Protein AF-A0A842Q7D4-F1 (afdb_monomer_lite)

Foldseek 3Di:
DVVVVPDADAPPPDPPGGPCVVLVHDPVVLVQLCCCCPVVVHDLVVSCVVVVHDSVSSVSSVVVCVVCVPVVDPPDDDDD

Sequence (80 aa):
PAAIVQKKSSPRLWENHFAEDEIGMDYDLIDPILHLLVDKKMQPKYAARNLGVSAEDIHKVQYMIEKSMHKRRPAAIIAL

Radius of gyration: 16.03 Å; chains: 1; bounding box: 34×42×39 Å

Structure (mmCIF, N/CA/C/O backbone):
data_AF-A0A842Q7D4-F1
#
_entry.id   AF-A0A842Q7D4-F1
#
loop_
_atom_site.group_PDB
_atom_site.id
_atom_site.type_symbol
_atom_site.label_atom_id
_atom_site.label_alt_id
_atom_site.label_comp_id
_atom_site.label_asym_id
_atom_site.label_entity_id
_atom_site.label_seq_id
_atom_site.pdbx_PDB_ins_code
_atom_site.Cartn_x
_atom_site.Cartn_y
_atom_site.Cartn_z
_atom_site.occupancy
_atom_site.B_iso_or_equiv
_atom_site.auth_seq_id
_atom_site.auth_comp_id
_atom_site.auth_asym_id
_atom_site.auth_atom_id
_atom_site.pdbx_PDB_model_num
ATOM 1 N N . PRO A 1 1 ? -0.450 -2.058 -26.929 1.00 90.31 1 PRO A N 1
ATOM 2 C CA . PRO A 1 1 ? -0.416 -3.503 -27.274 1.00 90.31 1 PRO A CA 1
ATOM 3 C C . PRO A 1 1 ? -0.965 -4.352 -26.124 1.00 90.31 1 PRO A C 1
ATOM 5 O O . PRO A 1 1 ? -0.659 -4.036 -24.977 1.00 90.31 1 PRO A O 1
ATOM 8 N N . ALA A 1 2 ? -1.732 -5.410 -26.409 1.00 93.88 2 ALA A N 1
ATOM 9 C CA . ALA A 1 2 ? -2.321 -6.277 -25.377 1.00 93.88 2 ALA A CA 1
ATOM 10 C C . ALA A 1 2 ? -1.267 -6.865 -24.416 1.00 93.88 2 ALA A C 1
ATOM 12 O O . ALA A 1 2 ? -1.478 -6.901 -23.208 1.00 93.88 2 ALA A O 1
ATOM 13 N N . ALA A 1 3 ? -0.083 -7.195 -24.940 1.00 93.75 3 ALA A N 1
ATOM 14 C CA . ALA A 1 3 ? 1.041 -7.724 -24.167 1.00 93.75 3 ALA A CA 1
ATOM 15 C C . ALA A 1 3 ? 1.569 -6.783 -23.067 1.00 93.75 3 ALA A C 1
ATOM 17 O O . ALA A 1 3 ? 2.200 -7.250 -22.128 1.00 93.75 3 ALA A O 1
ATOM 18 N N . ILE A 1 4 ? 1.349 -5.466 -23.172 1.00 92.69 4 ILE A N 1
ATOM 19 C CA . ILE A 1 4 ? 1.753 -4.513 -22.124 1.00 92.69 4 ILE A CA 1
ATOM 20 C C . ILE A 1 4 ? 0.697 -4.454 -21.017 1.00 92.69 4 ILE A C 1
ATOM 22 O O . ILE A 1 4 ? 1.061 -4.396 -19.851 1.00 92.69 4 ILE A O 1
ATOM 26 N N . VAL A 1 5 ? -0.588 -4.509 -21.376 1.00 92.62 5 VAL A N 1
ATOM 27 C CA . VAL A 1 5 ? -1.704 -4.444 -20.419 1.00 92.62 5 VAL A CA 1
ATOM 28 C C . VAL A 1 5 ? -1.764 -5.701 -19.549 1.00 92.62 5 VAL A C 1
ATOM 30 O O . VAL A 1 5 ? -1.976 -5.604 -18.352 1.00 92.62 5 VAL A O 1
ATOM 33 N N . GLN A 1 6 ? -1.531 -6.877 -20.137 1.00 93.06 6 GLN A N 1
ATOM 34 C CA . GLN A 1 6 ? -1.597 -8.167 -19.430 1.00 93.06 6 GLN A CA 1
ATOM 35 C C . GLN A 1 6 ? -0.342 -8.488 -18.608 1.00 93.06 6 GLN A C 1
ATOM 37 O O . GLN A 1 6 ? -0.257 -9.522 -17.950 1.00 93.06 6 GLN A O 1
ATOM 42 N N . LYS A 1 7 ? 0.684 -7.645 -18.693 1.00 92.75 7 LYS A N 1
ATOM 43 C CA . LYS A 1 7 ? 1.956 -7.889 -18.030 1.00 92.75 7 LYS A CA 1
ATOM 44 C C . LYS A 1 7 ? 1.818 -7.615 -16.535 1.00 92.75 7 LYS A C 1
ATOM 46 O O . LYS A 1 7 ? 1.476 -6.499 -16.158 1.00 92.75 7 LYS A O 1
ATOM 51 N N . LYS A 1 8 ? 2.180 -8.595 -15.698 1.00 91.88 8 LYS A N 1
ATOM 52 C CA . LYS A 1 8 ? 2.197 -8.440 -14.233 1.00 91.88 8 LYS A CA 1
ATOM 53 C C . LYS A 1 8 ? 3.024 -7.214 -13.822 1.00 91.88 8 LYS A C 1
ATOM 55 O O . LYS A 1 8 ? 4.133 -6.998 -14.331 1.00 91.88 8 LYS A O 1
ATOM 60 N N . SER A 1 9 ? 2.478 -6.425 -12.898 1.00 93.56 9 SER A N 1
ATOM 61 C CA . SER A 1 9 ? 3.124 -5.218 -12.379 1.00 93.56 9 SER A CA 1
ATOM 62 C C . SER A 1 9 ? 4.425 -5.562 -11.642 1.00 93.56 9 SER A C 1
ATOM 64 O O . SER A 1 9 ? 4.490 -6.501 -10.845 1.00 93.56 9 SER A O 1
ATOM 66 N N . SER A 1 10 ? 5.496 -4.825 -11.937 1.00 93.94 10 SER A N 1
ATOM 67 C CA . SER A 1 10 ? 6.847 -5.129 -11.457 1.00 93.94 10 SER A CA 1
ATOM 68 C C . SER A 1 10 ? 7.724 -3.869 -11.461 1.00 93.94 10 SER A C 1
ATOM 70 O O . SER A 1 10 ? 7.885 -3.267 -12.528 1.00 93.94 10 SER A O 1
ATOM 72 N N . PRO A 1 11 ? 8.333 -3.489 -10.319 1.00 92.62 11 PRO A N 1
ATOM 73 C CA . PRO A 1 11 ? 9.302 -2.391 -10.248 1.00 92.62 11 PRO A CA 1
ATOM 74 C C . PRO A 1 11 ? 10.655 -2.718 -10.896 1.00 92.62 11 PRO A C 1
ATOM 76 O O . PRO A 1 11 ? 11.391 -1.803 -11.255 1.00 92.62 11 PRO A O 1
ATOM 79 N N . ARG A 1 12 ? 10.966 -4.012 -11.085 1.00 93.00 12 ARG A N 1
ATOM 80 C CA . ARG A 1 12 ? 12.176 -4.517 -11.766 1.00 93.00 12 ARG A CA 1
ATOM 81 C C . ARG A 1 12 ? 13.497 -4.105 -11.109 1.00 93.00 12 ARG A C 1
ATOM 83 O O . ARG A 1 12 ? 14.476 -3.867 -11.811 1.00 93.00 12 ARG A O 1
ATOM 90 N N . LEU A 1 13 ? 13.541 -4.036 -9.779 1.00 95.50 13 LEU A N 1
ATOM 91 C CA . LEU A 1 13 ? 14.784 -3.729 -9.061 1.00 95.50 13 LEU A CA 1
ATOM 92 C C . LEU A 1 13 ? 15.723 -4.948 -8.960 1.00 95.50 13 LEU A C 1
ATOM 94 O O . LEU A 1 13 ? 16.933 -4.776 -8.849 1.00 95.50 13 LEU A O 1
ATOM 98 N N . TRP A 1 14 ? 15.178 -6.165 -9.047 1.00 94.25 14 TRP A N 1
ATOM 99 C CA . TRP A 1 14 ? 15.907 -7.434 -9.173 1.00 94.25 14 TRP A CA 1
ATOM 100 C C . TRP A 1 14 ? 15.085 -8.454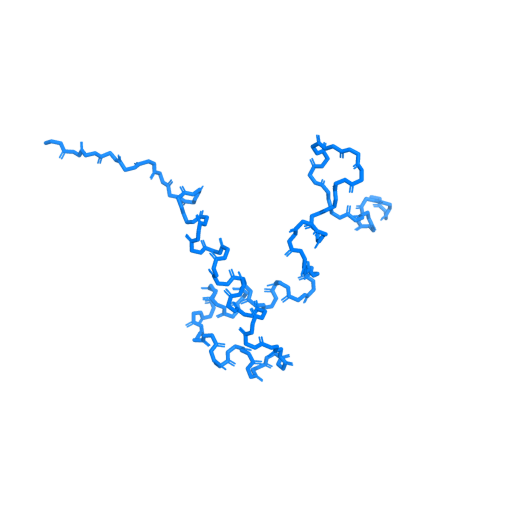 -9.984 1.00 94.25 14 TRP A C 1
ATOM 102 O O . TRP A 1 14 ? 13.939 -8.189 -10.366 1.00 94.25 14 TRP A O 1
ATOM 112 N N . GLU A 1 15 ? 15.670 -9.616 -10.290 1.00 93.69 15 GLU A N 1
ATOM 113 C CA . GLU A 1 15 ? 14.995 -10.670 -11.057 1.00 93.69 15 GLU A CA 1
ATOM 114 C C . GLU A 1 15 ? 13.740 -11.185 -10.339 1.00 93.69 15 GLU A C 1
ATOM 116 O O . GLU A 1 15 ? 13.749 -11.418 -9.133 1.00 93.69 15 GLU A O 1
ATOM 121 N N . ASN A 1 16 ? 12.652 -11.374 -11.093 1.00 91.00 16 ASN A N 1
ATOM 122 C CA . ASN A 1 16 ? 11.353 -11.836 -10.581 1.00 91.00 16 ASN A CA 1
ATOM 123 C C . ASN A 1 16 ? 10.737 -10.945 -9.481 1.00 91.00 16 ASN A C 1
ATOM 125 O O . ASN A 1 16 ? 9.932 -11.406 -8.677 1.00 91.00 16 ASN A O 1
ATOM 129 N N . HIS A 1 17 ? 11.080 -9.653 -9.451 1.00 94.06 17 HIS A N 1
ATOM 130 C CA . HIS A 1 17 ? 10.487 -8.687 -8.523 1.00 94.06 17 HIS A CA 1
ATOM 131 C C . HIS A 1 17 ? 9.084 -8.253 -8.968 1.00 94.06 17 HIS A C 1
ATOM 133 O O . HIS A 1 17 ? 8.950 -7.340 -9.785 1.00 94.06 17 HIS A O 1
ATOM 139 N N . PHE A 1 18 ? 8.031 -8.873 -8.437 1.00 95.44 18 PHE A N 1
ATOM 140 C CA . PHE A 1 18 ? 6.642 -8.477 -8.696 1.00 95.44 18 PHE A CA 1
ATOM 141 C C . PHE A 1 18 ? 6.064 -7.644 -7.551 1.00 95.44 18 PHE A C 1
ATOM 143 O O . PHE A 1 18 ? 6.309 -7.929 -6.381 1.00 95.44 18 PHE A O 1
ATOM 150 N N . ALA A 1 19 ? 5.273 -6.626 -7.894 1.00 94.88 19 ALA A N 1
ATOM 151 C CA . ALA A 1 19 ? 4.733 -5.694 -6.907 1.00 94.88 19 ALA A CA 1
ATOM 152 C C . ALA A 1 19 ? 3.739 -6.371 -5.950 1.00 94.88 19 ALA A C 1
ATOM 154 O O . ALA A 1 19 ? 3.834 -6.195 -4.742 1.00 94.88 19 ALA A O 1
ATOM 155 N N . GLU A 1 20 ? 2.826 -7.186 -6.480 1.00 94.69 20 GLU A N 1
ATOM 156 C CA . GLU A 1 20 ? 1.826 -7.916 -5.685 1.00 94.69 20 GLU A CA 1
ATOM 157 C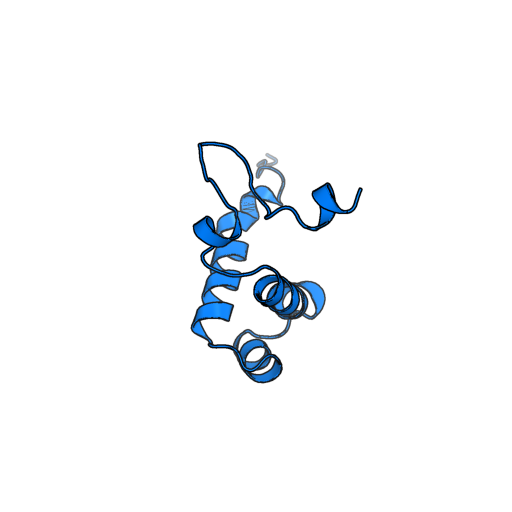 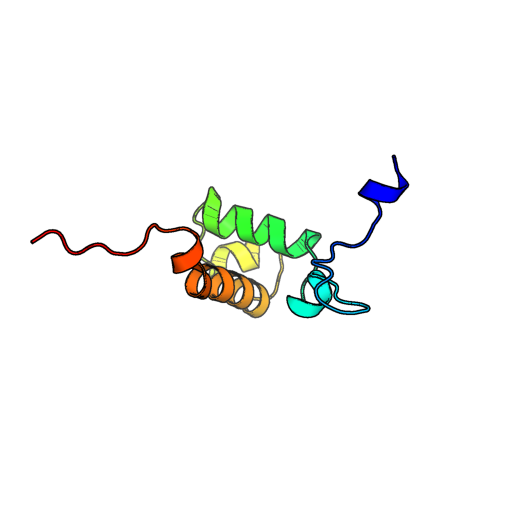C . GLU A 1 20 ? 2.465 -8.917 -4.724 1.00 94.69 20 GLU A C 1
ATOM 159 O O . GLU A 1 20 ? 1.940 -9.135 -3.638 1.00 94.69 20 GLU A O 1
ATOM 164 N N . ASP A 1 21 ? 3.620 -9.482 -5.088 1.00 94.56 21 ASP A N 1
ATOM 165 C CA . ASP A 1 21 ? 4.340 -10.439 -4.245 1.00 94.56 21 ASP A CA 1
ATOM 166 C C . ASP A 1 21 ? 5.058 -9.710 -3.093 1.00 94.56 21 ASP A C 1
ATOM 168 O O . ASP A 1 21 ? 5.056 -10.189 -1.962 1.00 94.56 21 ASP A O 1
ATOM 172 N N . GLU A 1 22 ? 5.615 -8.517 -3.347 1.00 93.94 22 GLU A N 1
ATOM 173 C CA . GLU A 1 22 ? 6.194 -7.654 -2.304 1.00 93.94 22 GLU A CA 1
ATOM 174 C C . GLU A 1 22 ? 5.119 -7.104 -1.355 1.00 93.94 22 GLU A C 1
ATOM 176 O O . GLU A 1 22 ? 5.296 -7.085 -0.136 1.00 93.94 22 GLU A O 1
ATOM 181 N N . ILE A 1 23 ? 3.993 -6.654 -1.910 1.00 94.50 23 ILE A N 1
ATOM 182 C CA . ILE A 1 23 ? 2.867 -6.127 -1.136 1.00 94.50 23 ILE A CA 1
ATOM 183 C C . ILE A 1 23 ? 2.135 -7.273 -0.424 1.00 94.50 23 ILE A C 1
ATOM 185 O O . ILE A 1 23 ? 1.592 -7.082 0.664 1.00 94.50 23 ILE A O 1
ATOM 189 N N . GLY A 1 24 ? 2.140 -8.476 -0.998 1.00 94.62 24 GLY A N 1
ATOM 190 C CA . GLY A 1 24 ? 1.383 -9.641 -0.552 1.00 94.62 24 GLY A CA 1
ATOM 191 C C . GLY A 1 24 ? -0.126 -9.428 -0.668 1.00 94.62 24 GLY A C 1
ATOM 192 O O . GLY A 1 24 ? -0.841 -9.755 0.280 1.00 94.62 24 GLY A O 1
ATOM 193 N N . MET A 1 25 ? -0.578 -8.766 -1.737 1.00 94.62 25 MET A N 1
ATOM 194 C CA . MET A 1 25 ? -1.988 -8.501 -2.045 1.00 94.62 25 MET A CA 1
ATOM 195 C C . MET A 1 25 ? -2.142 -8.116 -3.526 1.00 94.62 25 MET A C 1
ATOM 197 O O . MET A 1 25 ? -1.270 -7.446 -4.077 1.00 94.62 25 MET A O 1
ATOM 201 N N . ASP A 1 26 ? -3.249 -8.531 -4.141 1.00 94.75 26 ASP A N 1
ATOM 202 C CA . ASP A 1 26 ? -3.617 -8.210 -5.527 1.00 94.75 26 ASP A CA 1
ATOM 203 C C . ASP A 1 26 ? -4.165 -6.773 -5.644 1.00 94.75 26 ASP A C 1
ATOM 205 O O . ASP A 1 26 ? -4.861 -6.296 -4.741 1.00 94.75 26 ASP A O 1
ATOM 209 N N . TYR A 1 27 ? -3.886 -6.089 -6.756 1.00 95.12 27 TYR A N 1
ATOM 210 C CA . TYR A 1 27 ? -4.443 -4.765 -7.051 1.00 95.12 27 TYR A CA 1
ATOM 211 C C . TYR A 1 27 ? -5.971 -4.757 -7.105 1.00 95.12 27 TYR A C 1
ATOM 213 O O . TYR A 1 27 ? -6.575 -3.792 -6.633 1.00 95.12 27 TYR A O 1
ATOM 221 N N . ASP A 1 28 ? -6.595 -5.848 -7.557 1.00 94.12 28 ASP A N 1
ATOM 222 C CA . ASP A 1 28 ? -8.058 -5.983 -7.572 1.00 94.12 28 ASP A CA 1
ATOM 223 C C . ASP A 1 28 ? -8.668 -5.892 -6.160 1.00 94.12 28 ASP A C 1
ATOM 225 O O . ASP A 1 28 ? -9.829 -5.506 -5.997 1.00 94.12 28 ASP A O 1
ATOM 229 N N . LEU A 1 29 ? -7.880 -6.202 -5.122 1.00 95.19 29 LEU A N 1
ATOM 230 C CA . LEU A 1 29 ? -8.270 -6.058 -3.721 1.00 95.19 29 LEU A CA 1
ATOM 231 C C . LEU A 1 29 ? -7.822 -4.717 -3.126 1.00 95.19 29 LEU A C 1
ATOM 233 O O . LEU A 1 29 ? -8.576 -4.089 -2.380 1.00 95.19 29 LEU A O 1
ATOM 237 N N . ILE A 1 30 ? -6.608 -4.265 -3.450 1.00 96.38 30 ILE A N 1
ATOM 238 C CA . ILE A 1 30 ? -6.032 -3.024 -2.915 1.00 96.38 30 ILE A CA 1
ATOM 239 C C . ILE A 1 30 ? -6.848 -1.805 -3.359 1.00 96.38 30 ILE A C 1
ATOM 241 O O . ILE A 1 30 ? -7.157 -0.946 -2.530 1.00 96.38 30 ILE A O 1
ATOM 245 N N . ASP A 1 31 ? -7.209 -1.717 -4.638 1.00 96.88 31 ASP A N 1
ATOM 246 C CA . ASP A 1 31 ? -7.815 -0.515 -5.215 1.00 96.88 31 ASP A CA 1
ATOM 247 C C . ASP A 1 31 ? -9.187 -0.178 -4.597 1.00 96.88 31 ASP A C 1
ATOM 249 O O . ASP A 1 31 ? -9.384 0.971 -4.178 1.00 96.88 31 ASP A O 1
ATOM 253 N N . PRO A 1 32 ? -10.123 -1.135 -4.420 1.00 97.19 32 PRO A N 1
ATOM 254 C CA . PRO A 1 32 ? -11.365 -0.880 -3.692 1.00 97.19 32 PRO A CA 1
ATOM 255 C C . PRO A 1 32 ? -11.137 -0.431 -2.243 1.00 97.19 32 PRO A C 1
ATOM 257 O O . PRO A 1 32 ? -11.846 0.450 -1.747 1.00 97.19 32 PRO A O 1
ATOM 260 N N . ILE A 1 33 ? -10.137 -1.000 -1.559 1.00 97.12 33 ILE A N 1
ATOM 261 C CA . ILE A 1 33 ? -9.794 -0.613 -0.184 1.00 97.12 33 ILE A CA 1
ATOM 262 C C . ILE A 1 33 ? -9.292 0.832 -0.157 1.00 97.12 33 ILE A C 1
ATOM 264 O O . ILE A 1 33 ? -9.764 1.633 0.654 1.00 97.12 33 ILE A O 1
ATOM 268 N N . LEU A 1 34 ? -8.375 1.191 -1.061 1.00 97.38 34 LEU A N 1
ATOM 269 C CA . LEU A 1 34 ? -7.872 2.556 -1.202 1.00 97.38 34 LEU A CA 1
ATOM 270 C C . LEU A 1 34 ? -9.009 3.540 -1.482 1.00 97.38 34 LEU A C 1
ATOM 272 O O . LEU A 1 34 ? -9.085 4.577 -0.822 1.00 97.38 34 LEU A O 1
ATOM 276 N N . HIS A 1 35 ? -9.930 3.192 -2.382 1.00 97.69 35 HIS A N 1
ATOM 277 C CA . HIS A 1 35 ? -11.087 4.025 -2.695 1.00 97.69 35 HIS A CA 1
ATOM 278 C C . HIS A 1 35 ? -11.952 4.302 -1.453 1.00 97.69 35 HIS A C 1
ATOM 280 O O . HIS A 1 35 ? -12.324 5.447 -1.176 1.00 97.69 35 HIS A O 1
ATOM 286 N N . LEU A 1 36 ? -12.248 3.275 -0.651 1.00 97.31 36 LEU A N 1
ATOM 287 C CA . LEU A 1 36 ? -13.063 3.446 0.552 1.00 97.31 36 LEU A CA 1
ATOM 288 C C . LEU A 1 36 ? -12.339 4.232 1.654 1.00 97.31 36 LEU A C 1
ATOM 290 O O . LEU A 1 36 ? -12.952 5.094 2.289 1.00 97.31 36 LEU A O 1
ATOM 294 N N . LEU A 1 37 ? -11.054 3.963 1.887 1.00 96.62 37 LEU A N 1
ATOM 295 C CA . LEU A 1 37 ? -10.292 4.603 2.962 1.00 96.62 37 LEU A CA 1
ATOM 296 C C . LEU A 1 37 ? -9.881 6.043 2.629 1.00 96.62 37 LEU A C 1
ATOM 298 O O . LEU A 1 37 ? -9.910 6.902 3.508 1.00 96.62 37 LEU A O 1
ATOM 302 N N . VAL A 1 38 ? -9.493 6.320 1.382 1.00 96.19 38 VAL A N 1
ATOM 303 C CA . VAL A 1 38 ? -8.922 7.613 0.974 1.00 96.19 38 VAL A CA 1
ATOM 304 C C . VAL A 1 38 ? -9.985 8.521 0.366 1.00 96.19 38 VAL A C 1
ATOM 306 O O . VAL A 1 38 ? -10.192 9.629 0.867 1.00 96.19 38 VAL A O 1
ATOM 309 N N . ASP A 1 39 ? -10.698 8.053 -0.661 1.00 96.88 39 ASP A N 1
ATOM 310 C CA . ASP A 1 39 ? -11.649 8.895 -1.399 1.00 96.88 39 ASP A CA 1
ATOM 311 C C . ASP A 1 39 ? -12.956 9.067 -0.623 1.00 96.88 39 ASP A C 1
ATOM 313 O O . ASP A 1 39 ? -13.490 10.173 -0.516 1.00 96.88 39 ASP A O 1
ATOM 317 N N . LYS A 1 40 ? -13.475 7.974 -0.047 1.00 96.81 40 LYS A N 1
ATOM 318 C CA . LYS A 1 40 ? -14.714 7.988 0.751 1.00 96.81 40 LYS A CA 1
ATOM 319 C C . LYS A 1 40 ? -14.486 8.260 2.237 1.00 96.81 40 LYS A C 1
ATOM 321 O O . LYS A 1 40 ? -15.461 8.513 2.943 1.00 96.81 40 LYS A O 1
ATOM 326 N N . LYS A 1 41 ? -13.235 8.220 2.714 1.00 95.38 41 LYS A N 1
ATOM 327 C CA . LYS A 1 41 ? -12.857 8.409 4.131 1.00 95.38 41 LYS A CA 1
ATOM 328 C C . LYS A 1 41 ? -13.675 7.537 5.093 1.00 95.38 41 LYS A C 1
ATOM 330 O O . LYS A 1 41 ? -14.017 7.952 6.201 1.00 95.38 41 LYS A O 1
ATOM 335 N N . MET A 1 42 ? -14.026 6.333 4.650 1.00 95.50 42 MET A N 1
ATOM 336 C CA . MET A 1 42 ? -14.793 5.377 5.436 1.00 95.50 42 MET A CA 1
ATOM 337 C C . MET A 1 42 ? -13.920 4.805 6.556 1.00 95.50 42 MET A C 1
ATOM 339 O O . MET A 1 42 ? -12.730 4.563 6.366 1.00 95.50 42 MET A O 1
ATOM 343 N N . GLN A 1 43 ? -14.504 4.550 7.731 1.00 94.81 43 GLN A N 1
ATOM 344 C CA . GLN A 1 43 ? -13.745 3.897 8.798 1.00 94.81 43 GLN A CA 1
ATOM 345 C C . GLN A 1 43 ? -13.398 2.446 8.407 1.00 94.81 43 GLN A C 1
ATOM 347 O O . GLN A 1 43 ? -14.266 1.754 7.860 1.00 94.81 43 GLN A O 1
ATOM 352 N N . PRO A 1 44 ? -12.201 1.946 8.773 1.00 92.88 44 PRO A N 1
ATOM 353 C CA . PRO A 1 44 ? -11.726 0.598 8.441 1.00 92.88 44 PRO A CA 1
ATOM 354 C C . PRO A 1 44 ? -12.742 -0.522 8.698 1.00 92.88 44 PRO A C 1
ATOM 356 O O . PRO A 1 44 ? -12.965 -1.383 7.850 1.00 92.88 44 PRO A O 1
ATOM 359 N N . LYS A 1 45 ? -13.445 -0.461 9.836 1.00 93.50 45 LYS A N 1
ATOM 360 C CA . LYS A 1 45 ? -14.471 -1.442 10.219 1.00 93.50 45 LYS A CA 1
ATOM 361 C C . LYS A 1 45 ? -15.634 -1.520 9.221 1.00 93.50 45 LYS A C 1
ATOM 363 O O . LYS A 1 45 ? -16.141 -2.608 8.955 1.00 93.50 45 LYS A O 1
ATOM 368 N N . TYR A 1 46 ? -16.083 -0.381 8.693 1.00 94.19 46 TYR A N 1
ATOM 369 C CA . TYR A 1 46 ? -17.167 -0.352 7.709 1.00 94.19 46 TYR A CA 1
ATOM 370 C C . TYR A 1 46 ? -16.670 -0.752 6.320 1.00 94.19 46 TYR A C 1
ATOM 372 O O . TYR A 1 46 ? -17.398 -1.447 5.617 1.00 94.19 46 TYR A O 1
ATOM 380 N N . ALA A 1 47 ? -15.432 -0.395 5.964 1.00 95.06 47 ALA A N 1
ATOM 381 C CA . ALA A 1 47 ? -14.815 -0.799 4.703 1.00 95.06 47 ALA A CA 1
ATOM 382 C C . ALA A 1 47 ? -14.651 -2.327 4.612 1.00 95.06 47 ALA A C 1
ATOM 384 O O . ALA A 1 47 ? -15.066 -2.921 3.618 1.00 95.06 47 ALA A O 1
ATOM 385 N N . ALA A 1 48 ? -14.169 -2.971 5.686 1.00 94.50 48 ALA A N 1
ATOM 386 C CA . ALA A 1 48 ? -14.074 -4.432 5.785 1.00 94.50 48 ALA A CA 1
ATOM 387 C C . ALA A 1 48 ? -15.428 -5.107 5.518 1.00 94.50 48 ALA A C 1
ATOM 389 O O . ALA A 1 48 ? -15.544 -6.005 4.687 1.00 94.50 48 ALA A O 1
ATOM 390 N N . ARG A 1 49 ? -16.488 -4.617 6.178 1.00 94.62 49 ARG A N 1
ATOM 391 C CA . ARG A 1 49 ? -17.850 -5.139 6.002 1.00 94.62 49 ARG A CA 1
ATOM 392 C C . ARG A 1 49 ? -18.403 -4.885 4.599 1.00 94.62 49 ARG A C 1
ATOM 394 O O . ARG A 1 49 ? -19.133 -5.728 4.093 1.00 94.62 49 ARG A O 1
ATOM 401 N N . ASN A 1 50 ? -18.113 -3.728 4.005 1.00 94.38 50 ASN A N 1
ATOM 402 C CA . ASN A 1 50 ? -18.629 -3.350 2.690 1.00 94.38 50 ASN A CA 1
ATOM 403 C C . ASN A 1 50 ? -18.047 -4.226 1.573 1.00 94.38 50 ASN A C 1
ATOM 405 O O . ASN A 1 50 ? -18.792 -4.656 0.701 1.00 94.38 50 ASN A O 1
ATOM 409 N N . LEU A 1 51 ? -16.746 -4.516 1.644 1.00 93.12 51 LEU A N 1
ATOM 410 C CA . LEU A 1 51 ? -16.043 -5.333 0.653 1.00 93.12 51 LEU A CA 1
ATOM 411 C C . LEU A 1 51 ? -16.088 -6.837 0.964 1.00 93.12 51 LEU A C 1
ATOM 413 O O . LEU A 1 51 ? -15.746 -7.642 0.107 1.00 93.12 51 LEU A O 1
ATOM 417 N N . GLY A 1 52 ? -16.498 -7.231 2.176 1.00 93.38 52 GLY A N 1
ATOM 418 C CA . GLY A 1 52 ? -16.491 -8.634 2.604 1.00 93.38 52 GLY A CA 1
ATOM 419 C C . GLY A 1 52 ? -15.081 -9.195 2.815 1.00 93.38 52 GLY A C 1
ATOM 420 O O . GLY A 1 52 ? -14.878 -10.400 2.695 1.00 93.38 52 GLY A O 1
ATOM 421 N N . VAL A 1 53 ? -14.115 -8.326 3.116 1.00 93.00 53 VAL A N 1
ATOM 422 C CA . VAL A 1 53 ? -12.693 -8.667 3.278 1.00 93.00 53 VAL A CA 1
ATOM 423 C C . VAL A 1 53 ? -12.309 -8.721 4.753 1.00 93.00 53 VAL A C 1
ATOM 425 O O . VAL A 1 53 ? -13.026 -8.206 5.619 1.00 93.00 53 VAL A O 1
ATOM 428 N N . SER A 1 54 ? -11.165 -9.334 5.059 1.00 94.44 54 SER A N 1
ATOM 429 C CA . SER A 1 54 ? -10.690 -9.415 6.437 1.00 94.44 54 SER A CA 1
ATOM 430 C C . SER A 1 54 ? -10.325 -8.026 6.983 1.00 94.44 54 SER A C 1
ATOM 432 O O . SER A 1 54 ? -9.896 -7.126 6.256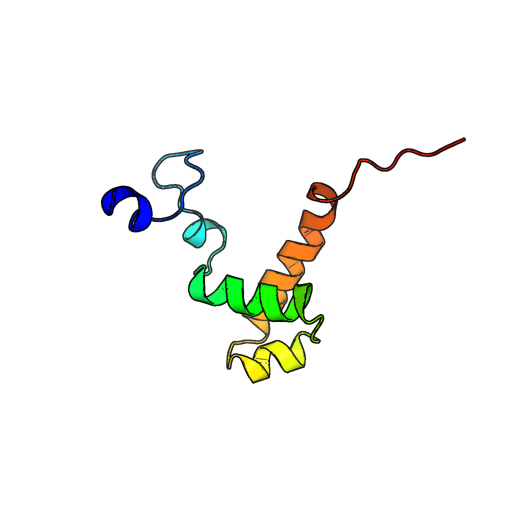 1.00 94.44 54 SER A O 1
ATOM 434 N N . ALA A 1 55 ? -10.475 -7.834 8.296 1.00 94.00 55 ALA A N 1
ATOM 435 C CA . ALA A 1 55 ? -10.009 -6.605 8.940 1.00 94.00 55 ALA A CA 1
ATOM 436 C C . ALA A 1 55 ? -8.476 -6.469 8.870 1.00 94.00 55 ALA A C 1
ATOM 438 O O . ALA A 1 55 ? -7.960 -5.354 8.868 1.00 94.00 55 ALA A O 1
ATOM 439 N N . GLU A 1 56 ? -7.760 -7.592 8.792 1.00 94.69 56 GLU A N 1
ATOM 440 C CA . GLU A 1 56 ? -6.303 -7.634 8.659 1.00 94.69 56 GLU A CA 1
ATOM 441 C C . GLU A 1 56 ? -5.845 -7.022 7.334 1.00 94.69 56 GLU A C 1
ATOM 443 O O . GLU A 1 56 ? -4.943 -6.187 7.338 1.00 94.69 56 GLU A O 1
ATOM 448 N N . ASP A 1 57 ? -6.521 -7.344 6.229 1.00 94.56 57 ASP A N 1
ATOM 449 C CA . ASP A 1 57 ? -6.226 -6.783 4.905 1.00 94.56 57 ASP A CA 1
ATOM 450 C C . ASP A 1 57 ? -6.415 -5.263 4.884 1.00 94.56 57 ASP A C 1
ATOM 452 O O . ASP A 1 57 ? -5.540 -4.520 4.430 1.00 94.56 57 ASP A O 1
ATOM 456 N N . ILE A 1 58 ? -7.521 -4.778 5.459 1.00 96.44 58 ILE A N 1
ATOM 457 C CA . ILE A 1 58 ? -7.786 -3.340 5.580 1.00 96.44 58 ILE A CA 1
ATOM 458 C C . ILE A 1 58 ? -6.711 -2.659 6.432 1.00 96.44 58 ILE A C 1
ATOM 460 O O . ILE A 1 58 ? -6.180 -1.619 6.038 1.00 96.44 58 ILE A O 1
ATOM 464 N N . HIS A 1 59 ? -6.367 -3.232 7.588 1.00 96.06 59 HIS A N 1
ATOM 465 C CA . HIS A 1 59 ? -5.346 -2.666 8.469 1.00 96.06 59 HIS A CA 1
ATOM 466 C C . HIS A 1 59 ? -3.954 -2.688 7.834 1.00 96.06 59 HIS A C 1
ATOM 468 O O . HIS A 1 59 ? -3.189 -1.744 8.026 1.00 96.06 59 HIS A O 1
ATOM 474 N N . LYS A 1 60 ? -3.627 -3.712 7.041 1.00 96.44 60 LYS A N 1
ATOM 475 C CA . LYS A 1 60 ? -2.374 -3.786 6.284 1.00 96.44 60 LYS A CA 1
ATOM 476 C C . LYS A 1 60 ? -2.270 -2.633 5.288 1.00 96.44 60 LYS A C 1
ATOM 478 O O . LYS A 1 60 ? -1.267 -1.917 5.293 1.00 96.44 60 LYS A O 1
ATOM 483 N N . VAL A 1 61 ? -3.315 -2.401 4.489 1.00 96.81 61 VAL A N 1
ATOM 484 C CA . VAL A 1 61 ? -3.353 -1.280 3.535 1.00 96.81 61 VAL A CA 1
ATOM 485 C C . VAL A 1 61 ? -3.291 0.060 4.272 1.00 96.81 61 VAL A C 1
ATOM 487 O O . VAL A 1 61 ? -2.479 0.918 3.920 1.00 96.81 61 VAL A O 1
ATOM 490 N N . GLN A 1 62 ? -4.071 0.229 5.343 1.00 96.75 62 GLN A N 1
ATOM 491 C CA . GLN A 1 62 ? -4.041 1.434 6.175 1.00 96.75 62 GLN A CA 1
ATOM 492 C C . GLN A 1 62 ? -2.632 1.715 6.720 1.00 96.75 62 GLN A C 1
ATOM 494 O O . GLN A 1 62 ? -2.114 2.824 6.568 1.00 96.75 62 GLN A O 1
ATOM 499 N N . TYR A 1 63 ? -1.977 0.703 7.287 1.00 97.19 63 TYR A N 1
ATOM 500 C CA . TYR A 1 63 ? -0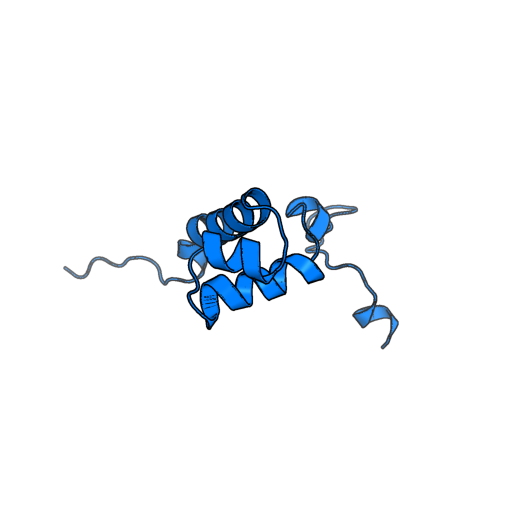.615 0.809 7.803 1.00 97.19 63 TYR A CA 1
ATOM 501 C C . TYR A 1 63 ? 0.378 1.237 6.714 1.00 97.19 63 TYR A C 1
ATOM 503 O O . TYR A 1 63 ? 1.227 2.101 6.944 1.00 97.19 63 TYR A O 1
ATOM 511 N N . MET A 1 64 ? 0.269 0.684 5.501 1.00 97.06 64 MET A N 1
ATOM 512 C CA . MET A 1 64 ? 1.125 1.071 4.375 1.00 97.06 64 MET A CA 1
ATOM 513 C C . MET A 1 64 ? 0.915 2.532 3.958 1.00 97.06 64 MET A C 1
ATOM 515 O O . MET A 1 64 ? 1.892 3.237 3.669 1.00 97.06 64 MET A O 1
ATOM 519 N N . ILE A 1 65 ? -0.332 3.017 3.955 1.00 96.56 65 ILE A N 1
ATOM 520 C CA . ILE A 1 65 ? -0.644 4.431 3.702 1.00 96.56 65 ILE A CA 1
ATOM 521 C C . ILE A 1 65 ? 0.045 5.296 4.759 1.00 96.56 65 ILE A C 1
ATOM 523 O O . ILE A 1 65 ? 0.795 6.204 4.398 1.00 96.56 65 ILE A O 1
ATOM 527 N N . GLU A 1 66 ? -0.158 4.992 6.041 1.00 96.25 66 GLU A N 1
ATOM 528 C CA . GLU A 1 66 ? 0.372 5.760 7.172 1.00 96.25 66 GLU A CA 1
ATOM 529 C C . GLU A 1 66 ? 1.908 5.795 7.168 1.00 96.25 66 GLU A C 1
ATOM 531 O O . GLU A 1 66 ? 2.519 6.868 7.170 1.00 96.25 66 GLU A O 1
ATOM 536 N N . LYS A 1 67 ? 2.554 4.633 7.032 1.00 97.62 67 LYS A N 1
ATOM 537 C CA . LYS A 1 67 ? 4.020 4.513 6.989 1.00 97.62 67 LYS A CA 1
ATOM 538 C C . LYS A 1 67 ? 4.641 5.293 5.828 1.00 97.62 67 LYS A C 1
ATOM 540 O O . LYS A 1 67 ? 5.746 5.823 5.948 1.00 97.62 67 LYS A O 1
ATOM 545 N N . SER A 1 68 ? 3.941 5.383 4.696 1.00 96.75 68 SER A N 1
ATOM 546 C CA . SER A 1 68 ? 4.422 6.058 3.484 1.00 96.75 68 SER A CA 1
ATOM 547 C C . SER A 1 68 ? 3.996 7.524 3.357 1.00 96.75 68 SER A C 1
ATOM 549 O O . SER A 1 68 ? 4.343 8.156 2.360 1.00 96.75 68 SER A O 1
ATOM 551 N N . MET A 1 69 ? 3.280 8.101 4.333 1.00 95.88 69 MET A N 1
ATOM 552 C CA . MET A 1 69 ? 2.755 9.476 4.242 1.00 95.88 69 MET A CA 1
ATOM 553 C C . MET A 1 69 ? 3.823 10.526 3.927 1.00 95.88 69 MET A C 1
ATOM 555 O O . MET A 1 69 ? 3.554 11.464 3.180 1.00 95.88 69 MET A O 1
ATOM 559 N N . HIS A 1 70 ? 5.035 10.358 4.459 1.00 94.94 70 HIS A N 1
ATOM 560 C CA . HIS A 1 70 ? 6.157 11.268 4.222 1.00 94.94 70 HIS A CA 1
ATOM 561 C C . HIS A 1 70 ? 6.552 11.358 2.740 1.00 94.94 70 HIS A C 1
ATOM 563 O O . HIS A 1 70 ? 7.030 12.395 2.307 1.00 94.94 70 HIS A O 1
ATOM 569 N N . LYS A 1 71 ? 6.304 10.313 1.937 1.00 95.69 71 LYS A N 1
ATOM 570 C CA . LYS A 1 71 ? 6.596 10.310 0.492 1.00 95.69 71 LYS A CA 1
ATOM 571 C C . LYS A 1 71 ? 5.644 11.203 -0.311 1.00 95.69 71 LYS A C 1
ATOM 573 O O . LYS A 1 71 ? 5.944 11.544 -1.447 1.00 95.69 71 LYS A O 1
ATOM 578 N N . ARG A 1 72 ? 4.483 11.545 0.259 1.00 95.44 72 ARG A N 1
ATOM 579 C CA . ARG A 1 72 ? 3.435 12.375 -0.365 1.00 95.44 72 ARG A CA 1
ATOM 580 C C . ARG A 1 72 ? 3.378 13.790 0.213 1.00 95.44 72 ARG A C 1
ATOM 582 O O . ARG A 1 72 ? 2.475 14.547 -0.128 1.00 95.44 72 ARG A O 1
ATOM 589 N N . ARG A 1 73 ? 4.296 14.144 1.116 1.00 92.94 73 ARG A N 1
ATOM 590 C CA . ARG A 1 73 ? 4.385 15.476 1.722 1.00 92.94 73 ARG A CA 1
ATOM 591 C C . ARG A 1 73 ? 5.743 16.095 1.396 1.00 92.94 73 ARG A C 1
ATOM 593 O O . ARG A 1 73 ? 6.729 15.364 1.333 1.00 92.94 73 ARG A O 1
ATOM 600 N N . PRO A 1 74 ? 5.813 17.421 1.203 1.00 89.69 74 PRO A N 1
ATOM 601 C CA . PRO A 1 74 ? 7.099 18.099 1.142 1.00 89.69 74 PRO A CA 1
ATOM 602 C C . PRO A 1 74 ? 7.850 17.915 2.467 1.00 89.69 74 PRO A C 1
ATOM 604 O O . PRO A 1 74 ? 7.239 17.683 3.516 1.00 89.69 74 PRO A O 1
ATOM 607 N N . ALA A 1 75 ? 9.179 18.021 2.413 1.00 89.19 75 ALA A N 1
ATOM 608 C CA . ALA A 1 75 ? 10.005 17.993 3.612 1.00 89.19 75 ALA A CA 1
ATOM 609 C C . ALA A 1 75 ? 9.538 19.076 4.597 1.00 89.19 75 ALA A C 1
ATOM 611 O O . ALA A 1 75 ? 9.207 20.192 4.191 1.00 89.19 75 ALA A O 1
ATOM 612 N N . ALA A 1 76 ? 9.496 18.743 5.887 1.00 88.94 76 ALA A N 1
ATOM 613 C CA . ALA A 1 76 ? 9.161 19.714 6.916 1.00 88.94 76 ALA A CA 1
ATOM 614 C C . ALA A 1 76 ? 10.282 20.758 6.991 1.00 88.94 76 ALA A C 1
ATOM 616 O O . ALA A 1 76 ? 11.402 20.444 7.387 1.00 88.94 76 ALA A O 1
ATOM 617 N N . ILE A 1 77 ? 9.975 21.987 6.586 1.00 89.62 77 ILE A N 1
ATOM 618 C CA . ILE A 1 77 ? 10.878 23.128 6.710 1.00 89.62 77 ILE A CA 1
ATOM 619 C C . ILE A 1 77 ? 10.398 23.932 7.913 1.00 89.62 77 ILE A C 1
ATOM 621 O O . ILE A 1 77 ? 9.244 24.360 7.955 1.00 89.62 77 ILE A O 1
ATOM 625 N N . ILE A 1 78 ? 11.271 24.113 8.900 1.00 87.81 78 ILE A N 1
ATOM 626 C CA . ILE A 1 78 ? 11.005 25.021 10.015 1.00 87.81 78 ILE A CA 1
ATOM 627 C C . ILE A 1 78 ? 11.209 26.436 9.477 1.00 87.81 78 ILE A C 1
ATOM 629 O O . ILE A 1 78 ? 12.329 26.812 9.135 1.00 87.81 78 ILE A O 1
ATOM 633 N N . ALA A 1 79 ? 10.124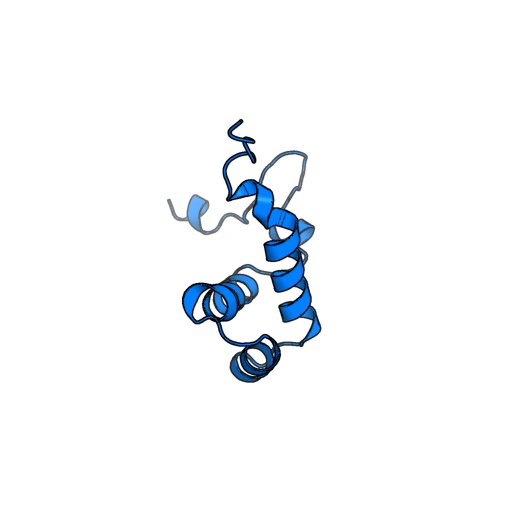 27.199 9.366 1.00 74.12 79 ALA A N 1
ATOM 634 C CA . ALA A 1 79 ? 10.225 28.642 9.207 1.00 74.12 79 ALA A CA 1
ATOM 635 C C . ALA A 1 79 ? 10.595 29.230 10.577 1.00 74.12 79 ALA A C 1
ATOM 637 O O . ALA A 1 79 ? 9.850 29.039 11.541 1.00 74.12 79 ALA A O 1
ATOM 638 N N . LEU A 1 80 ? 11.778 29.844 10.653 1.00 59.94 80 LEU A N 1
ATOM 639 C CA . LEU A 1 80 ? 12.225 30.663 11.783 1.00 59.94 80 LEU A CA 1
ATOM 640 C C . LEU A 1 80 ? 11.536 32.030 11.758 1.00 59.94 80 LEU A C 1
ATOM 642 O O . LEU A 1 80 ? 11.351 32.561 10.638 1.00 59.94 80 LEU A O 1
#

pLDDT: mean 93.82, std 4.91, range [59.94, 97.69]

Secondary structure (DSSP, 8-state):
-HHHHTSPP---SSTT--HHHHHTS-HHHHHHHHIIIIIS---HHHHHHHHT--HHHHHHHHHHHHHTGGGGS-------